Protein AF-A0A923ECN8-F1 (afdb_monomer)

Nearest PDB structures (foldseek):
  6sh3-assembly1_A  TM=3.969E-01  e=3.668E-01  Saccharomyces cerevisiae
  4cij-assembly2_C  TM=2.572E-01  e=1.174E-01  Geobacillus stearothermophilus
  8bdd-assembly1_A  TM=1.730E-01  e=5.582E-01  Bacteroides ovatus
  4zjm-assembly5_E  TM=1.684E-01  e=3.805E+00  Mycobacterium tuberculosis H37Rv

Mean predicted aligned error: 5.48 Å

Structure (mmCIF, N/CA/C/O backbone):
data_AF-A0A923ECN8-F1
#
_entry.id   AF-A0A923ECN8-F1
#
loop_
_atom_site.group_PDB
_atom_site.id
_atom_site.type_symbol
_atom_site.label_atom_id
_atom_site.label_alt_id
_atom_site.label_comp_id
_atom_site.label_asym_id
_atom_site.label_entity_id
_atom_site.label_seq_id
_atom_site.pdbx_PDB_ins_code
_atom_site.Cartn_x
_atom_site.Cartn_y
_atom_site.Cartn_z
_atom_site.occupancy
_atom_site.B_iso_or_equiv
_atom_site.auth_seq_id
_atom_site.auth_comp_id
_atom_site.auth_asym_id
_atom_site.auth_atom_id
_atom_site.pdbx_PDB_model_num
ATOM 1 N N . MET A 1 1 ? -11.301 4.845 18.030 1.00 54.25 1 MET A N 1
ATOM 2 C CA . MET A 1 1 ? -10.637 4.987 16.716 1.00 54.25 1 MET A CA 1
ATOM 3 C C . MET A 1 1 ? -9.142 5.046 16.970 1.00 54.25 1 MET A C 1
ATOM 5 O O . MET A 1 1 ? -8.738 5.903 17.749 1.00 54.25 1 MET A O 1
ATOM 9 N N . LYS A 1 2 ? -8.350 4.120 16.410 1.00 65.81 2 LYS A N 1
ATOM 10 C CA . LYS A 1 2 ? -6.880 4.197 16.477 1.00 65.81 2 LYS A CA 1
ATOM 11 C C . LYS A 1 2 ? -6.405 5.458 15.755 1.00 65.81 2 LYS A C 1
ATOM 13 O O . LYS A 1 2 ? -7.033 5.886 14.784 1.00 65.81 2 LYS A O 1
ATOM 18 N N . ASN A 1 3 ? -5.337 6.073 16.247 1.00 87.31 3 ASN A N 1
ATOM 19 C CA . ASN A 1 3 ? -4.770 7.256 15.610 1.00 87.31 3 ASN A CA 1
ATOM 20 C C . ASN A 1 3 ? -4.147 6.853 14.260 1.00 87.31 3 ASN A C 1
ATOM 22 O O . ASN A 1 3 ? -3.504 5.812 14.167 1.00 87.31 3 ASN A O 1
ATOM 26 N N . VAL A 1 4 ? -4.306 7.671 13.214 1.00 88.50 4 VAL A N 1
ATOM 27 C CA . VAL A 1 4 ? -3.690 7.437 11.892 1.00 88.50 4 VAL A CA 1
ATOM 28 C C . VAL A 1 4 ? -2.187 7.175 12.017 1.00 88.50 4 VAL A C 1
ATOM 30 O O . VAL A 1 4 ? -1.670 6.253 11.390 1.00 88.50 4 VAL A O 1
ATOM 33 N N . ASN A 1 5 ? -1.502 7.913 12.894 1.00 90.19 5 ASN A N 1
ATOM 34 C CA . ASN A 1 5 ? -0.075 7.721 13.142 1.00 90.19 5 ASN A CA 1
ATOM 35 C C . ASN A 1 5 ? 0.233 6.345 13.750 1.00 90.19 5 ASN A C 1
ATOM 37 O O . ASN A 1 5 ? 1.222 5.727 13.376 1.00 90.19 5 ASN A O 1
ATOM 41 N N . GLU A 1 6 ? -0.618 5.831 14.643 1.00 91.62 6 GLU A N 1
ATOM 42 C CA . GLU A 1 6 ? -0.436 4.491 15.218 1.00 91.62 6 GLU A CA 1
ATOM 43 C C . GLU A 1 6 ? -0.587 3.407 14.149 1.00 91.62 6 GLU A C 1
ATOM 45 O O . GLU A 1 6 ? 0.204 2.469 14.116 1.00 91.62 6 GLU A O 1
ATOM 50 N N . ILE A 1 7 ? -1.561 3.547 13.245 1.00 91.56 7 ILE A N 1
ATOM 51 C CA . ILE A 1 7 ? -1.776 2.595 12.144 1.00 91.56 7 ILE A CA 1
ATOM 52 C C . ILE A 1 7 ? -0.550 2.557 11.228 1.00 91.56 7 ILE A C 1
ATOM 54 O O . ILE A 1 7 ? -0.053 1.481 10.907 1.00 91.56 7 ILE A O 1
ATOM 58 N N . VAL A 1 8 ? -0.019 3.723 10.857 1.00 92.69 8 VAL A N 1
ATOM 59 C CA . VAL A 1 8 ? 1.184 3.832 10.019 1.00 92.69 8 VAL A CA 1
ATOM 60 C C . VAL A 1 8 ? 2.395 3.179 10.682 1.00 92.69 8 VAL A C 1
ATOM 62 O O . VAL A 1 8 ? 3.131 2.444 10.028 1.00 92.69 8 VAL A O 1
ATOM 65 N N . GLU A 1 9 ? 2.605 3.401 11.978 1.00 93.62 9 GLU A N 1
ATOM 66 C CA . GLU A 1 9 ? 3.721 2.781 12.700 1.00 93.62 9 GLU A CA 1
ATOM 67 C C . GLU A 1 9 ? 3.549 1.259 12.836 1.00 93.62 9 GLU A C 1
ATOM 69 O O . GLU A 1 9 ? 4.530 0.513 12.763 1.00 93.62 9 GLU A O 1
ATOM 74 N N . LEU A 1 10 ? 2.315 0.756 12.957 1.00 93.12 10 LEU A N 1
ATOM 75 C CA . LEU A 1 10 ? 2.041 -0.684 12.912 1.00 93.12 10 LEU A CA 1
ATOM 76 C C . LEU A 1 10 ? 2.316 -1.284 11.523 1.00 93.12 10 LEU A C 1
ATOM 78 O O . LEU A 1 10 ? 2.897 -2.367 11.456 1.00 93.12 10 LEU A O 1
ATOM 82 N N . ILE A 1 11 ? 1.980 -0.575 10.437 1.00 92.56 11 ILE A N 1
ATOM 83 C CA . ILE A 1 11 ? 2.330 -0.967 9.057 1.00 92.56 11 ILE A CA 1
ATOM 84 C C . ILE A 1 11 ? 3.851 -1.049 8.907 1.00 92.56 11 ILE A C 1
ATOM 86 O O . ILE A 1 11 ? 4.382 -2.101 8.560 1.00 92.56 11 ILE A O 1
ATOM 90 N N . LYS A 1 12 ? 4.571 0.029 9.240 1.00 91.06 12 LYS A N 1
ATOM 91 C CA . LYS A 1 12 ? 6.039 0.093 9.123 1.00 91.06 12 LYS A CA 1
ATOM 92 C C . LYS A 1 12 ? 6.757 -0.962 9.961 1.00 91.06 12 LYS A C 1
ATOM 94 O O . LYS A 1 12 ? 7.803 -1.457 9.556 1.00 91.06 12 LYS A O 1
ATOM 99 N N . SER A 1 13 ? 6.218 -1.292 11.134 1.00 92.62 13 SER A N 1
ATOM 100 C CA . SER A 1 13 ? 6.796 -2.308 12.021 1.00 92.62 13 SER A CA 1
ATOM 101 C C . SER A 1 13 ? 6.369 -3.742 11.691 1.00 92.62 13 SER A C 1
ATOM 103 O O . SER A 1 13 ? 6.824 -4.663 12.370 1.00 92.62 13 SER A O 1
ATOM 105 N N . GLY A 1 14 ? 5.505 -3.946 10.687 1.00 90.69 14 GLY A N 1
ATOM 106 C CA . GLY A 1 14 ? 4.981 -5.263 10.309 1.00 90.69 14 GLY A CA 1
ATOM 107 C C . GLY A 1 14 ? 4.085 -5.901 11.376 1.00 90.69 14 GLY A C 1
ATOM 108 O O . GLY A 1 14 ? 3.942 -7.118 11.417 1.00 90.69 14 GLY A O 1
ATOM 109 N N . LYS A 1 15 ? 3.519 -5.094 12.281 1.00 91.38 15 LYS A N 1
ATOM 110 C CA . LYS A 1 15 ? 2.683 -5.546 13.409 1.00 91.38 15 LYS A CA 1
ATOM 111 C C . LYS A 1 15 ? 1.186 -5.437 13.138 1.00 91.38 15 LYS A C 1
ATOM 113 O O . LYS A 1 15 ? 0.387 -5.693 14.036 1.00 91.38 15 LYS A O 1
ATOM 118 N N . VAL A 1 16 ? 0.811 -4.997 11.944 1.00 91.56 16 VAL A N 1
ATOM 119 C CA . VAL A 1 16 ? -0.580 -4.921 11.509 1.00 91.56 16 VAL A CA 1
ATOM 120 C C . VAL A 1 16 ? -0.907 -6.109 10.615 1.00 91.56 16 VAL A C 1
ATOM 122 O O . VAL A 1 16 ? -0.064 -6.553 9.836 1.00 91.56 16 VAL A O 1
ATOM 125 N N . ASN A 1 17 ? -2.136 -6.599 10.715 1.00 91.94 17 ASN A N 1
ATOM 126 C CA . ASN A 1 17 ? -2.649 -7.579 9.774 1.00 91.94 17 ASN A CA 1
ATOM 127 C C . ASN A 1 17 ? -3.087 -6.850 8.498 1.00 91.94 17 ASN A C 1
ATOM 129 O O . ASN A 1 17 ? -3.868 -5.897 8.553 1.00 91.94 17 ASN A O 1
ATOM 133 N N . LEU A 1 18 ? -2.546 -7.288 7.363 1.00 94.31 18 LEU A N 1
ATOM 134 C CA . LEU A 1 18 ? -2.863 -6.766 6.039 1.00 94.31 18 LEU A CA 1
ATOM 135 C C . LEU A 1 18 ? -3.517 -7.876 5.220 1.00 94.31 18 LEU A C 1
ATOM 137 O O . LEU A 1 18 ? -2.874 -8.887 4.929 1.00 94.31 18 LEU A O 1
ATOM 141 N N . GLU A 1 19 ? -4.771 -7.682 4.829 1.00 95.69 19 GLU A N 1
ATOM 142 C CA . GLU A 1 19 ? -5.447 -8.560 3.875 1.00 95.69 19 GLU A CA 1
ATOM 143 C C . GLU A 1 19 ? -5.182 -8.041 2.461 1.00 95.69 19 GLU A C 1
ATOM 145 O O . GLU A 1 19 ? -5.526 -6.905 2.143 1.00 95.69 19 GLU A O 1
ATOM 150 N N . LEU A 1 20 ? -4.547 -8.847 1.606 1.00 93.88 20 LEU A N 1
ATOM 151 C CA . LEU A 1 20 ? -4.281 -8.470 0.217 1.00 93.88 20 LEU A CA 1
ATOM 152 C C . LEU A 1 20 ? -5.587 -8.482 -0.587 1.00 93.88 20 LEU A C 1
ATOM 154 O O . LEU A 1 20 ? -6.192 -9.534 -0.781 1.00 93.88 20 LEU A O 1
ATOM 158 N N . ILE A 1 21 ? -5.987 -7.315 -1.083 1.00 92.38 21 ILE A N 1
ATOM 159 C CA . ILE A 1 21 ? -7.212 -7.123 -1.868 1.00 92.38 21 ILE A CA 1
ATOM 160 C C . ILE A 1 21 ? -6.909 -7.146 -3.363 1.00 92.38 21 ILE A C 1
ATOM 162 O O . ILE A 1 21 ? -7.715 -7.632 -4.156 1.00 92.38 21 ILE A O 1
ATOM 166 N N . ASP A 1 22 ? -5.758 -6.603 -3.756 1.00 88.19 22 ASP A N 1
ATOM 167 C CA . ASP A 1 22 ? -5.367 -6.516 -5.157 1.00 88.19 22 ASP A CA 1
ATOM 168 C C . ASP A 1 22 ? -3.841 -6.516 -5.311 1.00 88.19 22 ASP A C 1
ATOM 170 O O . ASP A 1 22 ? -3.135 -5.920 -4.495 1.00 88.19 22 ASP A O 1
ATOM 174 N N . ASP A 1 23 ? -3.350 -7.179 -6.357 1.00 91.38 23 ASP A N 1
ATOM 175 C CA . ASP A 1 23 ? -1.930 -7.329 -6.697 1.00 91.38 23 ASP A CA 1
ATOM 176 C C . ASP A 1 23 ? -1.783 -7.371 -8.220 1.00 91.38 23 ASP A C 1
ATOM 178 O O . ASP A 1 23 ? -2.291 -8.283 -8.885 1.00 91.38 23 ASP A O 1
ATOM 182 N N . ARG A 1 24 ? -1.149 -6.344 -8.795 1.00 87.88 24 ARG A N 1
ATOM 183 C CA . ARG A 1 24 ? -1.044 -6.187 -10.250 1.00 87.88 24 ARG A CA 1
ATOM 184 C C . ARG A 1 24 ? 0.299 -5.632 -10.674 1.00 87.88 24 ARG A C 1
ATOM 186 O O . ARG A 1 24 ? 0.867 -4.743 -10.048 1.00 87.88 24 ARG A O 1
ATOM 193 N N . VAL A 1 25 ? 0.723 -6.079 -11.849 1.00 84.38 25 VAL A N 1
ATOM 194 C CA . VAL A 1 25 ? 1.837 -5.491 -12.591 1.00 84.38 25 VAL A CA 1
ATOM 195 C C . VAL A 1 25 ? 1.269 -4.599 -13.682 1.00 84.38 25 VAL A C 1
ATOM 197 O O . VAL A 1 25 ? 0.403 -5.025 -14.450 1.00 84.38 25 VAL A O 1
ATOM 200 N N . THR A 1 26 ? 1.740 -3.359 -13.758 1.00 81.06 26 THR A N 1
ATOM 201 C CA . THR A 1 26 ? 1.306 -2.412 -14.789 1.00 81.06 26 THR A CA 1
ATOM 202 C C . THR A 1 26 ? 2.501 -1.772 -15.487 1.00 81.06 26 THR A C 1
ATOM 204 O O . THR A 1 26 ? 3.550 -1.555 -14.882 1.00 81.06 26 THR A O 1
ATOM 207 N N . ASN A 1 27 ? 2.342 -1.460 -16.777 1.00 75.12 27 ASN A N 1
ATOM 208 C CA . ASN A 1 27 ? 3.295 -0.608 -17.485 1.00 75.12 27 ASN A CA 1
ATOM 209 C C . ASN A 1 27 ? 3.079 0.825 -16.992 1.00 75.12 27 ASN A C 1
ATOM 211 O O . ASN A 1 27 ? 1.951 1.315 -17.084 1.00 75.12 27 ASN A O 1
ATOM 215 N N . GLN A 1 28 ? 4.131 1.446 -16.450 1.00 63.88 28 GLN A N 1
ATOM 216 C CA . GLN A 1 28 ? 4.149 2.761 -15.788 1.00 63.88 28 GLN A CA 1
ATOM 217 C C . GLN A 1 28 ? 2.925 3.660 -16.061 1.00 63.88 28 GLN A C 1
ATOM 219 O O . GLN A 1 28 ? 2.824 4.335 -17.089 1.00 63.88 28 GLN A O 1
ATOM 224 N N . LYS A 1 29 ? 1.996 3.704 -15.101 1.00 62.34 29 LYS A N 1
ATOM 225 C CA . LYS A 1 29 ? 0.831 4.607 -15.080 1.00 62.34 29 LYS A CA 1
ATOM 226 C C . LYS A 1 29 ? 0.518 5.080 -13.659 1.00 62.34 29 LYS A C 1
ATOM 228 O O . LYS A 1 29 ? 1.072 4.582 -12.680 1.00 62.34 29 LYS A O 1
ATOM 233 N N . LYS A 1 30 ? -0.389 6.053 -13.524 1.00 60.59 30 LYS A N 1
ATOM 234 C CA . LYS A 1 30 ? -0.974 6.456 -12.230 1.00 60.59 30 LYS A CA 1
ATOM 235 C C . LYS A 1 30 ? -1.515 5.247 -11.452 1.00 60.59 30 LYS A C 1
ATOM 237 O O . LYS A 1 30 ? -1.796 4.205 -12.033 1.00 60.59 30 LYS A O 1
ATOM 242 N N . LEU A 1 31 ? -1.633 5.375 -10.132 1.00 64.38 31 LEU A N 1
ATOM 243 C CA . LEU A 1 31 ? -2.241 4.358 -9.265 1.00 64.38 31 LEU A CA 1
ATOM 244 C C . LEU A 1 31 ? -3.760 4.397 -9.471 1.00 64.38 31 LEU A C 1
ATOM 246 O O . LEU A 1 31 ? -4.494 5.037 -8.725 1.00 64.38 31 LEU A O 1
ATOM 250 N N . GLU A 1 32 ? -4.220 3.761 -10.554 1.00 64.31 32 GLU A N 1
ATOM 251 C CA . GLU A 1 32 ? -5.618 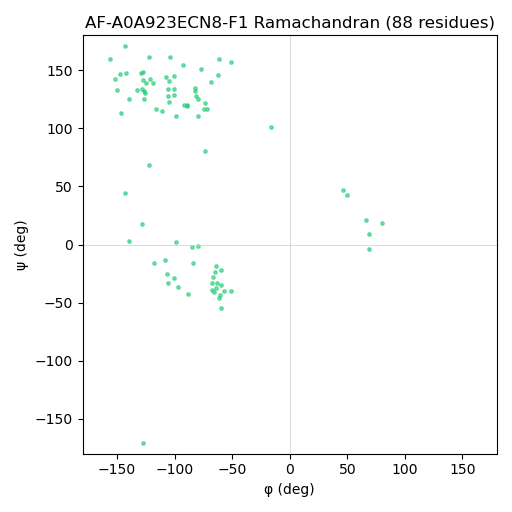3.811 -11.016 1.00 64.31 32 GLU A CA 1
ATOM 252 C C . GLU A 1 32 ? -6.607 3.275 -9.964 1.00 64.31 32 GLU A C 1
ATOM 254 O O . GLU A 1 32 ? -7.778 3.643 -9.964 1.00 64.31 32 GLU A O 1
ATOM 259 N N . MET A 1 33 ? -6.129 2.454 -9.024 1.00 67.25 33 MET A N 1
ATOM 260 C CA . MET A 1 33 ? -6.933 1.767 -8.006 1.00 67.25 33 MET A CA 1
ATOM 261 C C . MET A 1 33 ? -7.648 2.725 -7.037 1.00 67.25 33 MET A C 1
ATOM 263 O O . MET A 1 33 ? -8.755 2.440 -6.575 1.00 67.25 33 MET A O 1
ATOM 267 N N . VAL A 1 34 ? -7.024 3.869 -6.743 1.00 68.31 34 VAL A N 1
ATOM 268 C CA . VAL A 1 34 ? -7.474 4.834 -5.721 1.00 68.31 34 VAL A CA 1
ATOM 269 C C . VAL A 1 34 ? -8.035 6.130 -6.314 1.00 68.31 34 VAL A C 1
ATOM 271 O O . VAL A 1 34 ? -8.707 6.872 -5.603 1.00 68.31 34 VAL A O 1
ATOM 274 N N . ASP A 1 35 ? -7.830 6.390 -7.609 1.00 64.06 35 ASP A N 1
ATOM 275 C CA . ASP A 1 35 ? -8.147 7.680 -8.255 1.00 64.06 35 ASP A CA 1
ATOM 276 C C . ASP A 1 35 ? -9.650 7.848 -8.609 1.00 64.06 35 ASP A C 1
ATOM 278 O O . ASP A 1 35 ? -10.056 8.891 -9.112 1.00 64.06 35 ASP A O 1
ATOM 282 N N . GLY A 1 36 ? -10.512 6.848 -8.349 1.00 60.47 36 GLY A N 1
ATOM 283 C CA . GLY A 1 36 ? -11.917 6.864 -8.808 1.00 60.47 36 GLY A CA 1
ATOM 284 C C . GLY A 1 36 ? -12.995 6.351 -7.844 1.00 60.47 36 GLY A C 1
ATOM 285 O O . GLY A 1 36 ? -14.159 6.276 -8.229 1.00 60.47 36 GLY A O 1
ATOM 286 N N . SER A 1 37 ? -12.652 5.961 -6.615 1.00 65.94 37 SER A N 1
ATOM 287 C CA . SER A 1 37 ? -13.449 4.972 -5.864 1.00 65.94 37 SER A CA 1
ATOM 288 C C . SER A 1 37 ? -13.871 5.387 -4.444 1.00 65.94 37 SER A C 1
ATOM 290 O O . SER A 1 37 ? -14.293 4.525 -3.670 1.00 65.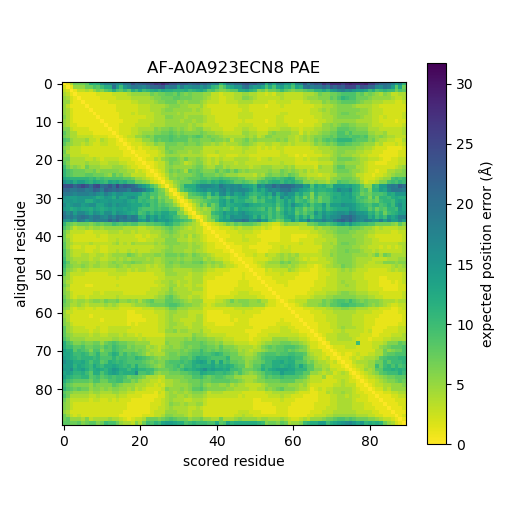94 37 SER A O 1
ATOM 292 N N . GLY A 1 38 ? -13.823 6.682 -4.104 1.00 81.94 38 GLY A N 1
ATOM 293 C CA . GLY A 1 38 ? -14.273 7.199 -2.797 1.00 81.94 38 GLY A CA 1
ATOM 294 C C . GLY A 1 38 ? -13.260 7.025 -1.661 1.00 81.94 38 GLY A C 1
ATOM 295 O O . GLY A 1 38 ? -13.632 7.078 -0.493 1.00 81.94 38 GLY A O 1
ATOM 296 N N . PHE A 1 39 ? -11.990 6.798 -1.999 1.00 89.19 39 PHE A N 1
ATOM 297 C CA . PHE A 1 39 ? -10.904 6.724 -1.029 1.00 89.19 39 PHE A CA 1
ATOM 298 C C . PHE A 1 39 ? -10.423 8.125 -0.649 1.00 89.19 39 PHE A C 1
ATOM 300 O O . PHE A 1 39 ? -10.047 8.928 -1.502 1.00 89.19 39 PHE A O 1
ATOM 307 N N . GLU A 1 40 ? -10.375 8.396 0.648 1.00 91.06 40 GLU A N 1
ATOM 308 C CA . GLU A 1 40 ? -9.723 9.565 1.224 1.00 91.06 40 GLU A CA 1
ATOM 309 C C . GLU A 1 40 ? -8.278 9.204 1.571 1.00 91.06 40 GLU A C 1
ATOM 311 O O . GLU A 1 40 ? -8.036 8.303 2.374 1.00 91.06 40 GLU A O 1
ATOM 316 N N . LYS A 1 41 ? -7.299 9.896 0.984 1.00 91.38 41 LYS A N 1
ATOM 317 C CA . LYS A 1 41 ? -5.891 9.713 1.349 1.00 91.38 41 LYS A CA 1
ATOM 318 C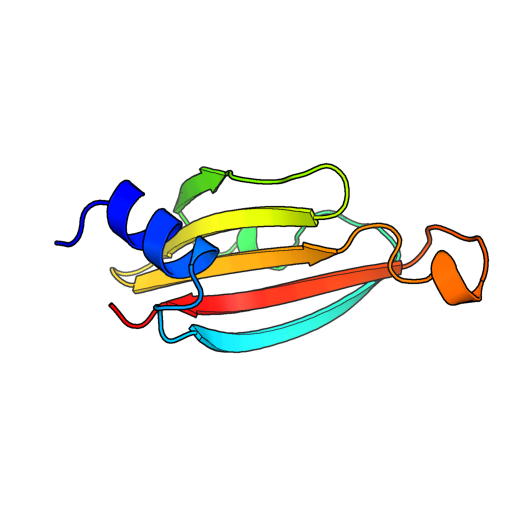 C . LYS A 1 41 ? -5.622 10.369 2.701 1.00 91.38 41 LYS A C 1
ATOM 320 O O . LYS A 1 41 ? -5.708 11.587 2.817 1.00 91.38 41 LYS A O 1
ATOM 325 N N . LEU A 1 42 ? -5.259 9.568 3.699 1.00 92.44 42 LEU A N 1
ATOM 326 C CA . LEU A 1 42 ? -4.986 10.045 5.054 1.00 92.44 42 LEU A CA 1
ATOM 327 C C . LEU A 1 42 ? -3.530 10.468 5.236 1.00 92.44 42 LEU A C 1
ATOM 329 O O . LEU A 1 42 ? -3.255 11.489 5.862 1.00 92.44 42 LEU A O 1
ATOM 333 N N . CYS A 1 43 ? -2.589 9.688 4.702 1.00 93.00 43 CYS A N 1
ATOM 334 C CA . CYS A 1 43 ? -1.174 10.039 4.722 1.00 93.00 43 CYS A CA 1
ATOM 335 C C . CYS A 1 43 ? -0.393 9.341 3.604 1.00 93.00 43 CYS A C 1
ATOM 337 O O . CYS A 1 43 ? -0.816 8.323 3.055 1.00 93.00 43 CYS A O 1
ATOM 339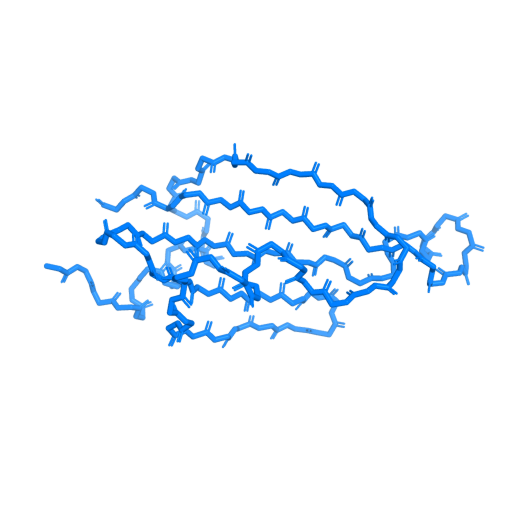 N N . GLU A 1 44 ? 0.770 9.903 3.286 1.00 93.75 44 GLU A N 1
ATOM 340 C CA . GLU A 1 44 ? 1.788 9.289 2.440 1.00 93.75 44 GLU A CA 1
ATOM 341 C C . GLU A 1 44 ? 3.074 9.117 3.252 1.00 93.75 44 GLU A C 1
ATOM 343 O O . GLU A 1 44 ? 3.442 10.001 4.026 1.00 93.75 44 GLU A O 1
ATOM 348 N N . PHE A 1 45 ? 3.740 7.981 3.082 1.00 92.75 45 PHE A N 1
ATOM 349 C CA . PHE A 1 45 ? 5.014 7.646 3.723 1.00 92.75 45 PHE A CA 1
ATOM 350 C C . PHE A 1 45 ? 5.906 6.851 2.760 1.00 92.75 45 PHE A C 1
ATOM 352 O O . PHE A 1 45 ? 6.501 5.838 3.126 1.00 92.75 45 PHE A O 1
ATOM 359 N N . SER A 1 46 ? 5.942 7.323 1.514 1.00 91.69 46 SER A N 1
ATOM 360 C CA . SER A 1 46 ? 6.782 6.825 0.427 1.00 91.69 46 SER A CA 1
ATOM 361 C C . SER A 1 46 ? 8.279 6.965 0.729 1.00 91.69 46 SER A C 1
ATOM 363 O O . SER A 1 46 ? 8.694 7.802 1.535 1.00 91.69 46 SER A O 1
ATOM 365 N N . ASP A 1 47 ? 9.082 6.177 0.026 1.00 90.38 47 ASP A N 1
ATOM 366 C CA . ASP A 1 47 ? 10.540 6.260 -0.036 1.00 90.38 47 ASP A CA 1
ATOM 367 C C . ASP A 1 47 ? 11.002 6.318 -1.510 1.00 90.38 47 ASP A C 1
ATOM 369 O O . ASP A 1 47 ? 10.189 6.541 -2.410 1.00 90.38 47 ASP A O 1
ATOM 373 N N . GLU A 1 48 ? 12.309 6.206 -1.768 1.00 86.25 48 GLU A N 1
ATOM 374 C CA . GLU A 1 48 ? 12.867 6.320 -3.126 1.00 86.25 48 GLU A CA 1
ATOM 375 C C . GLU A 1 48 ? 12.449 5.167 -4.054 1.00 86.25 48 GLU A C 1
ATOM 377 O O . GLU A 1 48 ? 12.357 5.358 -5.267 1.00 86.25 48 GLU A O 1
ATOM 382 N N . GLU A 1 49 ? 12.175 3.986 -3.500 1.00 85.94 49 GLU A N 1
ATOM 383 C CA . GLU A 1 49 ? 11.844 2.781 -4.267 1.00 85.94 49 GLU A CA 1
ATOM 384 C C . GLU A 1 49 ? 10.336 2.514 -4.300 1.00 85.94 49 GLU A C 1
ATOM 386 O O . GLU A 1 49 ? 9.818 1.945 -5.268 1.00 85.94 49 GLU A O 1
ATOM 391 N N . TYR A 1 50 ? 9.622 2.945 -3.259 1.00 90.50 50 TYR A N 1
ATOM 392 C CA . TYR A 1 50 ? 8.217 2.635 -3.065 1.00 90.50 50 TYR A CA 1
ATOM 393 C C . TYR A 1 50 ? 7.366 3.871 -2.822 1.00 90.50 50 TYR A C 1
ATOM 395 O O . TYR A 1 50 ? 7.624 4.677 -1.927 1.00 90.50 50 TYR A O 1
ATOM 403 N N . PHE A 1 51 ? 6.238 3.942 -3.522 1.00 91.50 51 PHE A N 1
ATOM 404 C CA . PHE A 1 51 ? 5.122 4.755 -3.063 1.00 91.50 51 PHE A CA 1
ATOM 405 C C . PHE A 1 51 ? 4.307 3.987 -2.027 1.00 91.50 51 PHE A C 1
ATOM 407 O O . PHE A 1 51 ? 3.952 2.827 -2.238 1.00 91.50 51 PHE A O 1
ATOM 414 N N . LYS A 1 52 ? 3.997 4.649 -0.911 1.00 94.00 52 LYS A N 1
ATOM 415 C CA . LYS A 1 52 ? 3.263 4.064 0.215 1.00 94.00 52 LYS A CA 1
ATOM 416 C C . LYS A 1 52 ? 2.269 5.072 0.762 1.00 94.00 52 LYS A C 1
ATOM 418 O O . LYS A 1 52 ? 2.648 6.185 1.132 1.00 94.00 52 LYS A O 1
ATOM 423 N N . ALA A 1 53 ? 1.000 4.695 0.844 1.00 94.12 53 ALA A N 1
ATOM 424 C CA . ALA A 1 53 ? -0.031 5.582 1.368 1.00 94.12 53 ALA A CA 1
ATOM 425 C C . ALA A 1 53 ? -1.134 4.827 2.109 1.00 94.12 53 ALA A C 1
ATOM 427 O O . ALA A 1 53 ? -1.504 3.711 1.744 1.00 94.12 53 ALA A O 1
ATOM 428 N N . LEU A 1 54 ? -1.673 5.474 3.143 1.00 94.62 54 LEU A N 1
ATOM 429 C CA . LEU A 1 54 ? -2.855 5.014 3.863 1.00 94.62 54 LEU A CA 1
ATOM 430 C C . LEU A 1 54 ? -4.074 5.796 3.382 1.00 94.62 54 LEU A C 1
ATOM 432 O O . LEU A 1 54 ? -4.062 7.028 3.323 1.00 94.62 54 LEU A O 1
ATOM 436 N N . TYR A 1 55 ? -5.145 5.070 3.111 1.00 93.81 55 TYR A N 1
ATOM 437 C CA . TYR A 1 55 ? -6.431 5.593 2.695 1.00 93.81 55 TYR A CA 1
ATOM 438 C C . TYR A 1 55 ? -7.533 5.156 3.655 1.00 93.81 55 TYR A C 1
ATOM 440 O O . TYR A 1 55 ? -7.394 4.174 4.387 1.00 93.81 55 TYR A O 1
ATOM 448 N N . LYS A 1 56 ? -8.653 5.870 3.613 1.00 92.25 56 LYS A N 1
ATOM 449 C CA . LYS A 1 56 ? -9.900 5.506 4.276 1.00 92.25 56 LYS A CA 1
ATOM 450 C C . LYS A 1 56 ? -11.036 5.464 3.269 1.00 92.25 56 LYS A C 1
ATOM 452 O O . LYS A 1 56 ? -11.146 6.349 2.425 1.00 92.25 56 LYS A O 1
ATOM 457 N N . LYS A 1 57 ? -11.899 4.462 3.385 1.00 91.44 57 LYS A N 1
ATOM 458 C CA . LYS A 1 57 ? -13.151 4.364 2.630 1.00 91.44 57 LYS A CA 1
ATOM 459 C C . LYS A 1 57 ? -14.172 3.598 3.461 1.00 91.44 57 LYS A C 1
ATOM 461 O O . LYS A 1 57 ? -13.827 2.560 4.010 1.00 91.44 57 LYS A O 1
ATOM 466 N N . ASP A 1 58 ? -15.397 4.114 3.56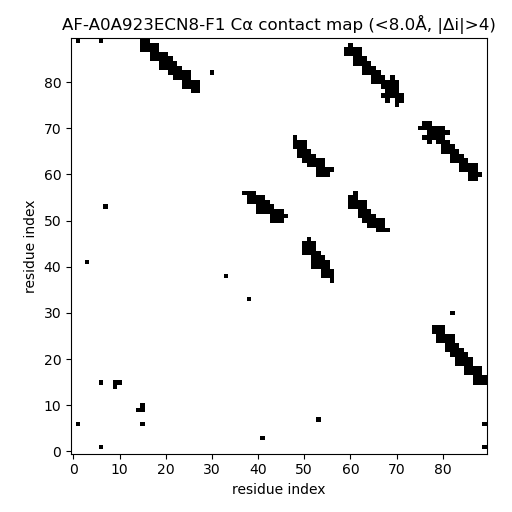0 1.00 89.75 58 ASP A N 1
ATOM 467 C CA . ASP A 1 58 ? -16.515 3.456 4.258 1.00 89.75 58 ASP A CA 1
ATOM 468 C C . ASP A 1 58 ? -16.121 2.905 5.648 1.00 89.75 58 ASP A C 1
ATOM 470 O O . ASP A 1 58 ? -16.373 1.755 5.982 1.00 89.75 58 ASP A O 1
ATOM 474 N N . GLU A 1 59 ? -15.425 3.734 6.439 1.00 88.50 59 GLU A N 1
ATOM 475 C CA . GLU A 1 59 ? -14.890 3.423 7.783 1.00 88.50 59 GLU A CA 1
ATOM 476 C C . GLU A 1 59 ? -13.741 2.405 7.866 1.00 88.50 59 GLU A C 1
ATOM 478 O O . GLU A 1 59 ? -13.153 2.246 8.937 1.00 88.50 59 GLU A O 1
ATOM 483 N N . LYS A 1 60 ? -13.342 1.802 6.748 1.00 92.31 60 LYS A N 1
ATOM 484 C CA . LYS A 1 60 ? -12.191 0.903 6.650 1.00 92.31 60 LYS A CA 1
ATOM 485 C C . LYS A 1 60 ? -10.918 1.641 6.253 1.00 92.31 60 LYS A C 1
ATOM 487 O O . LYS A 1 60 ? -10.962 2.688 5.599 1.00 92.31 60 LYS A O 1
ATOM 492 N N . TYR A 1 61 ? -9.781 1.071 6.638 1.00 94.00 61 TYR A N 1
ATOM 493 C CA . TYR A 1 61 ? -8.453 1.565 6.293 1.00 94.00 61 TYR A CA 1
ATOM 494 C C . TYR A 1 61 ? -7.832 0.692 5.211 1.00 94.00 61 TYR A C 1
ATOM 496 O O . TYR A 1 61 ? -7.950 -0.529 5.251 1.00 94.00 61 TYR A O 1
ATOM 504 N N . PHE A 1 62 ? -7.141 1.326 4.270 1.00 94.06 62 PHE A N 1
ATOM 505 C CA . PHE A 1 62 ? -6.499 0.638 3.159 1.00 94.06 62 PHE A CA 1
ATOM 506 C C . PHE A 1 62 ? -5.074 1.127 2.978 1.00 94.06 62 PHE A C 1
ATOM 508 O O . PHE A 1 62 ? -4.824 2.331 2.963 1.00 94.06 62 PHE A O 1
ATOM 515 N N . TYR A 1 63 ? -4.143 0.198 2.825 1.00 94.69 63 TYR A N 1
ATOM 516 C CA . TYR A 1 63 ? -2.741 0.486 2.566 1.00 94.69 63 TYR A CA 1
ATOM 517 C C . TYR A 1 63 ? -2.440 0.197 1.098 1.00 94.69 63 TYR A C 1
ATOM 519 O O . TYR A 1 63 ? -2.672 -0.915 0.632 1.00 94.69 63 TYR A O 1
ATOM 527 N N . ALA A 1 64 ? -1.947 1.195 0.368 1.00 93.25 64 ALA A N 1
ATOM 528 C CA . ALA A 1 64 ? -1.466 1.016 -0.994 1.00 93.25 64 ALA A CA 1
ATOM 529 C C . ALA A 1 64 ? 0.060 1.061 -1.014 1.00 93.25 64 ALA A C 1
ATOM 531 O O . ALA A 1 64 ? 0.667 1.976 -0.447 1.00 93.25 64 ALA A O 1
ATOM 532 N N . GLU A 1 65 ? 0.651 0.104 -1.714 1.00 92.88 65 GLU A N 1
ATOM 533 C CA . GLU A 1 65 ? 2.084 -0.006 -1.941 1.00 92.88 65 GLU A CA 1
ATOM 534 C C . GLU A 1 65 ? 2.340 -0.121 -3.439 1.00 92.88 65 GLU A C 1
ATOM 536 O O . GLU A 1 65 ? 1.706 -0.919 -4.126 1.00 92.88 65 GLU A O 1
ATOM 541 N N . ARG A 1 66 ? 3.278 0.671 -3.946 1.00 90.75 66 ARG A N 1
ATOM 542 C CA . ARG A 1 66 ? 3.772 0.571 -5.316 1.00 90.75 66 ARG A CA 1
ATOM 543 C C . ARG A 1 66 ? 5.274 0.460 -5.288 1.00 90.75 66 ARG A C 1
ATOM 545 O O . ARG A 1 66 ? 5.920 1.368 -4.778 1.00 90.75 66 ARG A O 1
ATOM 552 N N . GLN A 1 67 ? 5.814 -0.576 -5.910 1.00 91.06 67 GLN A N 1
ATOM 553 C CA . GLN A 1 67 ? 7.232 -0.650 -6.234 1.00 91.06 67 GLN A CA 1
ATOM 554 C C . GLN A 1 67 ? 7.474 -0.029 -7.608 1.00 91.06 67 GLN A C 1
ATOM 556 O O . GLN A 1 67 ? 6.923 -0.499 -8.609 1.00 91.06 67 GLN A O 1
ATOM 561 N N . TYR A 1 68 ? 8.302 1.011 -7.667 1.00 86.19 68 TYR A N 1
ATOM 562 C CA . TYR A 1 68 ? 8.758 1.573 -8.934 1.00 86.19 68 TYR A CA 1
ATOM 563 C C . TYR A 1 68 ? 9.843 0.698 -9.562 1.00 86.19 68 TYR A C 1
ATOM 565 O O . TYR A 1 68 ? 10.617 0.058 -8.856 1.00 86.19 68 TYR A O 1
ATOM 573 N N . CYS A 1 69 ? 9.924 0.709 -10.895 1.00 86.69 69 CYS A N 1
ATOM 574 C CA . CYS A 1 69 ? 10.993 0.050 -11.651 1.00 86.69 69 CYS A CA 1
ATOM 575 C C . CYS A 1 69 ? 11.231 -1.410 -11.234 1.00 86.69 69 CYS A C 1
ATOM 577 O O . CYS A 1 69 ? 12.374 -1.840 -11.068 1.00 86.69 69 CYS A O 1
ATOM 579 N N . ALA A 1 70 ? 10.16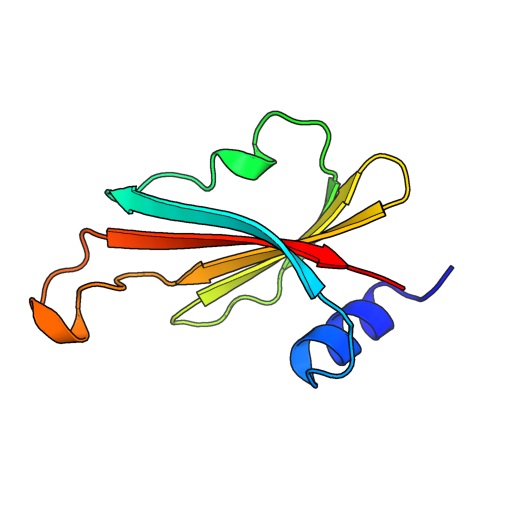1 -2.170 -11.015 1.00 83.25 70 ALA A N 1
ATOM 580 C CA . ALA A 1 70 ? 10.255 -3.513 -10.450 1.00 83.25 70 ALA A CA 1
ATOM 581 C C . ALA A 1 70 ? 11.011 -4.503 -11.359 1.00 83.25 70 ALA A C 1
ATOM 583 O O . ALA A 1 70 ? 11.491 -5.538 -10.902 1.00 83.25 70 ALA A O 1
ATOM 584 N N . ASP A 1 71 ? 11.143 -4.181 -12.644 1.00 83.81 71 ASP A N 1
ATOM 585 C CA . ASP A 1 71 ? 11.916 -4.924 -13.635 1.00 83.81 71 ASP A CA 1
ATOM 586 C C . ASP A 1 71 ? 13.414 -4.575 -13.649 1.00 83.81 71 ASP A C 1
ATOM 588 O O . ASP A 1 71 ? 14.213 -5.371 -14.140 1.00 83.81 71 ASP A O 1
ATOM 592 N N . ASN A 1 72 ? 13.835 -3.461 -13.042 1.00 85.00 72 ASN A N 1
ATOM 593 C CA . ASN A 1 72 ? 15.190 -2.914 -13.193 1.00 85.00 72 ASN A CA 1
ATOM 594 C C . ASN A 1 72 ? 16.300 -3.891 -12.796 1.00 85.00 72 ASN A C 1
ATOM 596 O O . ASN A 1 72 ? 17.302 -4.015 -13.496 1.00 85.00 72 ASN A O 1
ATOM 600 N N . ALA A 1 73 ? 16.106 -4.652 -11.719 1.00 80.81 73 ALA A N 1
ATOM 601 C CA . ALA A 1 73 ? 17.089 -5.639 -11.276 1.00 80.81 73 ALA A CA 1
ATOM 602 C C . ALA A 1 73 ? 17.294 -6.796 -12.277 1.00 80.81 73 ALA A C 1
ATOM 604 O O . ALA A 1 73 ? 18.349 -7.430 -12.269 1.00 80.81 73 ALA A O 1
ATOM 605 N N . PHE A 1 74 ? 16.305 -7.079 -13.131 1.00 80.50 74 PHE A N 1
ATOM 606 C CA . PHE A 1 74 ? 16.312 -8.214 -14.058 1.00 8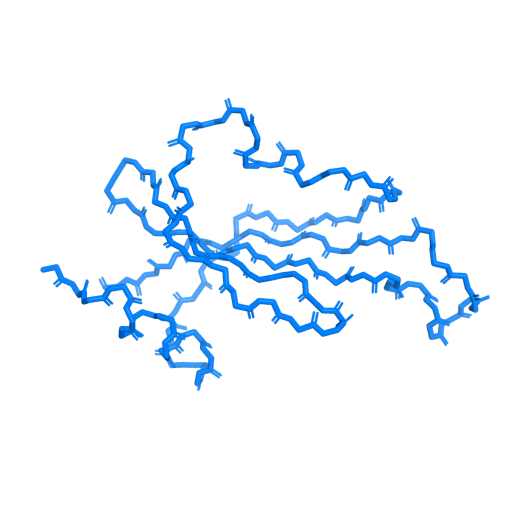0.50 74 PHE A CA 1
ATOM 607 C C . PHE A 1 74 ? 16.572 -7.802 -15.508 1.00 80.50 74 PHE A C 1
ATOM 609 O O . PHE A 1 74 ? 17.192 -8.560 -16.255 1.00 80.50 74 PHE A O 1
ATOM 616 N N . THR A 1 75 ? 16.111 -6.621 -15.915 1.00 83.81 75 THR A N 1
ATOM 617 C CA . THR A 1 75 ? 16.156 -6.148 -17.307 1.00 83.81 75 THR A CA 1
ATOM 618 C C . THR A 1 75 ? 17.006 -4.891 -17.491 1.00 83.81 75 THR A C 1
ATOM 620 O O . THR A 1 75 ? 17.364 -4.567 -18.623 1.00 83.81 75 THR A O 1
ATOM 623 N N . GLY A 1 76 ? 17.334 -4.171 -16.412 1.00 82.81 76 GLY A N 1
ATOM 624 C CA . GLY A 1 76 ? 17.941 -2.837 -16.476 1.00 82.81 76 GLY A CA 1
ATOM 625 C C . GLY A 1 76 ? 16.994 -1.750 -17.001 1.00 82.81 76 GLY A C 1
ATOM 626 O O . GLY A 1 76 ? 17.443 -0.643 -17.299 1.00 82.81 76 GLY A O 1
ATOM 627 N N . SER A 1 77 ? 15.704 -2.064 -17.159 1.00 82.00 77 SER A N 1
ATOM 628 C CA . SER A 1 77 ? 14.658 -1.127 -17.572 1.00 82.00 77 SER A CA 1
ATOM 629 C C . SER A 1 77 ? 13.785 -0.713 -16.391 1.00 82.00 77 SER A C 1
ATOM 631 O O . SER A 1 77 ? 13.771 -1.353 -15.347 1.00 82.00 77 SER A O 1
ATOM 633 N N . CYS A 1 78 ? 13.063 0.391 -16.543 1.00 84.25 78 CYS A N 1
ATOM 634 C CA . CYS A 1 78 ? 12.045 0.814 -15.590 1.00 84.25 78 CYS A CA 1
ATOM 635 C C . CYS A 1 78 ? 10.727 0.942 -16.349 1.00 84.25 78 CYS A C 1
ATOM 637 O O . CYS A 1 78 ? 10.257 2.045 -16.612 1.00 84.25 78 CYS A O 1
ATOM 639 N N . GLU A 1 79 ? 10.178 -0.182 -16.791 1.00 86.44 79 GLU A N 1
ATOM 640 C CA . GLU A 1 79 ? 8.928 -0.208 -17.558 1.00 86.44 79 GLU A CA 1
ATOM 641 C C . GLU A 1 79 ? 7.765 -0.732 -16.719 1.00 86.44 79 GLU A C 1
ATOM 643 O O . GLU A 1 79 ? 6.613 -0.352 -16.958 1.00 86.44 79 GLU A O 1
ATOM 648 N N . LEU A 1 80 ? 8.060 -1.545 -15.701 1.00 87.19 80 LEU A N 1
ATOM 649 C CA . LEU A 1 80 ? 7.069 -2.184 -14.851 1.00 87.19 80 LEU A CA 1
ATOM 650 C C . LEU A 1 80 ? 7.027 -1.555 -13.459 1.00 87.19 80 LEU A C 1
ATOM 652 O O . LEU A 1 80 ? 8.040 -1.185 -12.862 1.00 87.19 80 LEU A O 1
ATOM 656 N N . GLN A 1 81 ? 5.821 -1.486 -12.915 1.00 88.44 81 GLN A N 1
ATOM 657 C CA . GLN A 1 81 ? 5.575 -1.215 -11.504 1.00 88.44 81 GLN A CA 1
ATOM 658 C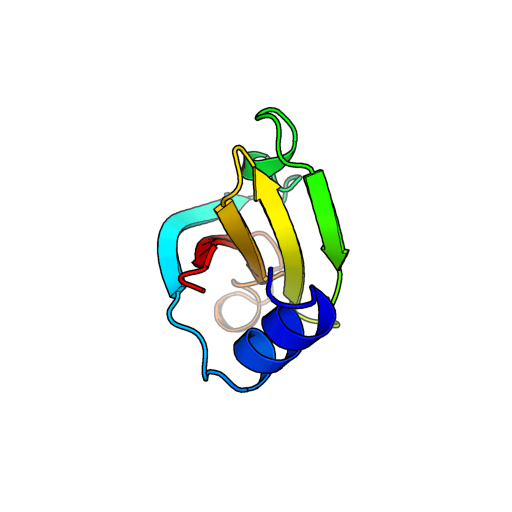 C . GLN A 1 81 ? 4.657 -2.296 -10.937 1.00 88.44 81 GLN A C 1
ATOM 660 O O . GLN A 1 81 ? 3.823 -2.855 -11.658 1.00 88.44 81 GLN A O 1
ATOM 665 N N . TYR A 1 82 ? 4.832 -2.594 -9.654 1.00 89.75 82 TYR A N 1
ATOM 666 C CA . TYR A 1 82 ? 4.026 -3.581 -8.939 1.00 89.75 82 TYR A CA 1
ATOM 667 C C . TYR A 1 82 ? 3.172 -2.835 -7.931 1.00 89.75 82 TYR A C 1
ATOM 669 O O . TYR A 1 82 ? 3.708 -2.221 -7.012 1.00 89.75 82 TYR A O 1
ATOM 677 N N . ASP A 1 83 ? 1.863 -2.874 -8.137 1.00 89.94 83 ASP A N 1
ATOM 678 C CA . ASP A 1 83 ? 0.866 -2.190 -7.328 1.00 89.94 83 ASP A CA 1
ATOM 679 C C . ASP A 1 83 ? 0.136 -3.208 -6.455 1.00 89.94 83 ASP A C 1
ATOM 681 O O . ASP A 1 83 ? -0.407 -4.193 -6.960 1.00 89.94 83 ASP A O 1
ATOM 685 N N . LYS A 1 84 ? 0.089 -2.945 -5.151 1.00 92.81 84 LYS A N 1
ATOM 686 C CA . LYS A 1 84 ? -0.640 -3.745 -4.171 1.00 92.81 84 LYS A CA 1
ATOM 687 C C . LYS A 1 84 ? -1.567 -2.872 -3.350 1.00 92.81 84 LYS A C 1
ATOM 689 O O . LYS A 1 84 ? -1.220 -1.755 -2.959 1.00 92.81 84 LYS A O 1
ATOM 694 N N . LEU A 1 85 ? -2.738 -3.414 -3.054 1.00 92.44 85 LEU A N 1
ATOM 695 C CA . LEU A 1 85 ? -3.722 -2.806 -2.176 1.00 92.44 85 LEU A CA 1
ATOM 696 C C . LEU A 1 85 ? -4.097 -3.798 -1.084 1.00 92.44 85 LEU A C 1
ATOM 698 O O . LEU A 1 85 ? -4.460 -4.939 -1.368 1.00 92.44 85 LEU A O 1
ATOM 702 N N . TYR A 1 86 ? -4.056 -3.330 0.154 1.00 94.69 86 TYR A N 1
ATOM 703 C CA . TYR A 1 86 ? -4.396 -4.113 1.328 1.00 94.69 86 TYR A CA 1
ATOM 704 C C . TYR A 1 86 ? -5.533 -3.452 2.102 1.00 94.69 86 TYR A C 1
ATOM 706 O O . TYR A 1 86 ? -5.557 -2.227 2.231 1.00 94.69 86 TYR A O 1
ATOM 714 N N . GLU A 1 87 ? -6.438 -4.248 2.664 1.00 94.50 87 GLU A N 1
ATOM 715 C CA . GLU A 1 87 ? -7.294 -3.819 3.769 1.00 94.50 87 GLU A CA 1
ATOM 716 C C . GLU A 1 87 ? -6.500 -3.961 5.074 1.00 94.50 87 GLU A C 1
ATOM 718 O O . GLU A 1 87 ? -5.788 -4.944 5.291 1.00 94.50 87 GLU A O 1
ATOM 723 N N . VAL A 1 88 ? -6.569 -2.938 5.923 1.00 94.19 88 VAL A N 1
ATOM 724 C CA . VAL A 1 88 ? -5.854 -2.897 7.198 1.00 94.19 88 VAL A CA 1
ATOM 725 C C . VAL A 1 88 ? -6.817 -3.305 8.308 1.00 94.19 88 VAL A C 1
ATOM 727 O O . VAL A 1 88 ? -7.728 -2.547 8.649 1.00 94.19 88 VAL A O 1
ATOM 730 N N . GLU A 1 89 ? -6.598 -4.476 8.905 1.00 89.75 89 GLU A N 1
ATOM 731 C CA . GLU A 1 89 ? -7.389 -4.939 10.047 1.00 89.75 89 GLU A CA 1
ATOM 732 C C . GLU A 1 89 ? -6.883 -4.264 11.334 1.00 89.75 89 GLU A C 1
ATOM 734 O O . GLU A 1 89 ? -5.765 -4.514 11.801 1.00 89.75 89 GLU A O 1
ATOM 739 N N . VAL A 1 90 ? -7.697 -3.368 11.903 1.00 78.19 90 VAL A N 1
ATOM 740 C CA . VAL A 1 90 ? -7.369 -2.551 13.089 1.00 78.19 90 VAL A CA 1
ATOM 741 C C . VAL A 1 90 ? -8.203 -2.874 14.310 1.00 78.19 90 VAL A C 1
ATOM 743 O O . VAL A 1 90 ? -9.424 -3.081 14.185 1.00 78.19 90 VAL A O 1
#

Foldseek 3Di:
DDDPVVLVVCVVVVNWDWAWPDKDKDFDDPPPVQPPDQWDWPDWDDDPQKTWTWTDDPNWIKIKIKGFQPCCVPPVDGGMMMIIMTTTDD

Organism: Clostridium tetanomorphum (NCBI:txid1553)

Solvent-accessible surface area (backbone atoms only — not comparable to full-atom values): 5257 Å² total; per-residue (Å²): 131,82,53,72,69,55,54,52,52,27,55,77,67,68,73,48,54,67,47,81,75,46,79,48,78,43,70,77,70,79,72,69,85,56,78,77,71,73,52,44,78,76,48,74,72,53,61,97,56,31,51,32,34,39,29,36,41,96,95,41,41,32,40,38,40,31,37,56,40,64,38,30,92,82,71,74,41,73,53,35,25,40,41,36,34,24,42,48,65,127

pLDDT: mean 86.19, std 9.89, range [54.25, 95.69]

Radius of gyration: 13.56 Å; Cα contacts (8 Å, |Δi|>4): 166; chains: 1; bounding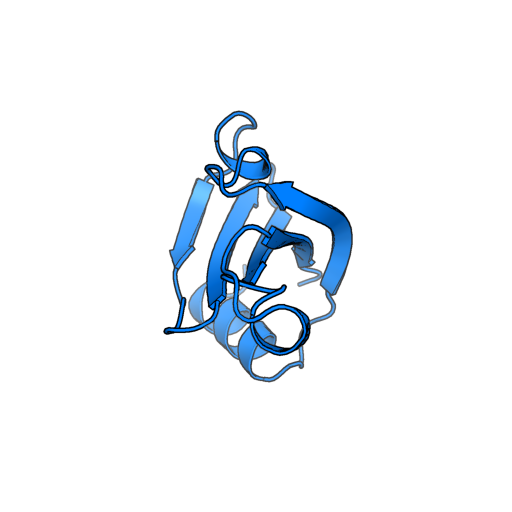 box: 34×19×34 Å

Sequence (90 aa):
MKNVNEIVELIKSGKVNLELIDDRVTNQKKLEMVDGSGFEKLCEFSDEEYFKALYKKDEKYFYAERQYCADNAFTGSCELQYDKLYEVEV

Secondary structure (DSSP, 8-state):
---HHHHHHHHHTT-SEEEEEEEEEEES---TTTSSSSPEEEEE---SSEEEEEEEETTEEEEEEEETTTTHHHHS---EEEEEEEEEE-